Protein AF-A0A127QPD1-F1 (afdb_monomer)

Structure (mmCIF, N/CA/C/O backbone):
data_AF-A0A127QPD1-F1
#
_entry.id   AF-A0A127QPD1-F1
#
loop_
_atom_site.group_PDB
_atom_site.id
_atom_site.type_symbol
_atom_site.label_atom_id
_atom_site.label_alt_id
_atom_site.label_comp_id
_atom_site.label_asym_id
_atom_site.label_entity_id
_atom_site.label_seq_id
_atom_site.pdbx_PDB_ins_code
_atom_site.Cartn_x
_atom_site.Cartn_y
_atom_site.Cartn_z
_atom_site.occupancy
_atom_site.B_iso_or_equiv
_atom_site.auth_seq_id
_atom_site.auth_comp_id
_atom_site.auth_asym_id
_atom_site.auth_atom_id
_atom_site.pdbx_PDB_model_num
ATOM 1 N N . MET A 1 1 ? 0.359 -3.375 33.115 1.00 42.19 1 MET A N 1
ATOM 2 C CA . MET A 1 1 ? 0.266 -2.718 31.792 1.00 42.19 1 MET A CA 1
ATOM 3 C C . MET A 1 1 ? 0.195 -1.218 32.022 1.00 42.19 1 MET A C 1
ATOM 5 O O . MET A 1 1 ? -0.404 -0.839 33.028 1.00 42.19 1 MET A O 1
ATOM 9 N N . PRO A 1 2 ? 0.859 -0.375 31.213 1.00 46.78 2 PRO A N 1
ATOM 10 C CA . PRO A 1 2 ? 0.865 1.055 31.463 1.00 46.78 2 PRO A CA 1
ATOM 11 C C . PRO A 1 2 ? -0.505 1.591 31.064 1.00 46.78 2 PRO A C 1
ATOM 13 O O . PRO A 1 2 ? -0.864 1.586 29.896 1.00 46.78 2 PRO A O 1
ATOM 16 N N . VAL A 1 3 ? -1.298 2.004 32.046 1.00 50.66 3 VAL A N 1
ATOM 17 C CA . VAL A 1 3 ? -2.525 2.747 31.775 1.00 50.66 3 VAL A CA 1
ATOM 18 C C . VAL A 1 3 ? -2.177 4.214 31.992 1.00 50.66 3 VAL A C 1
ATOM 20 O O . VAL A 1 3 ? -1.899 4.585 33.138 1.00 50.66 3 VAL A O 1
ATOM 23 N N . PRO A 1 4 ? -2.127 5.057 30.946 1.00 51.62 4 PRO A N 1
ATOM 24 C CA . PRO A 1 4 ? -1.729 6.438 31.122 1.00 51.62 4 PRO A CA 1
ATOM 25 C C . PRO A 1 4 ? -2.880 7.198 31.783 1.00 51.62 4 PRO A C 1
ATOM 27 O O . PRO A 1 4 ? -3.825 7.641 31.146 1.00 51.62 4 PRO A O 1
ATOM 30 N N . GLY A 1 5 ? -2.775 7.363 33.100 1.00 51.06 5 GLY A N 1
ATOM 31 C CA . GLY A 1 5 ? -3.402 8.454 33.848 1.00 51.06 5 GLY A CA 1
ATOM 32 C C . GLY A 1 5 ? -2.575 9.742 33.774 1.00 51.06 5 GLY A C 1
ATOM 33 O O . GLY A 1 5 ? -2.597 10.543 34.700 1.00 51.06 5 GLY A O 1
ATOM 34 N N . SER A 1 6 ? -1.773 9.924 32.723 1.00 52.16 6 SER A N 1
ATOM 35 C CA . SER A 1 6 ? -1.128 11.203 32.433 1.00 52.16 6 SER A CA 1
ATOM 36 C C . SER A 1 6 ? -2.143 12.052 31.687 1.00 52.16 6 SER A C 1
ATOM 38 O O . SER A 1 6 ? -2.664 11.555 30.694 1.00 52.16 6 SER A O 1
ATOM 40 N N . GLY A 1 7 ? -2.416 13.279 32.137 1.00 56.69 7 GLY A N 1
ATOM 41 C CA . GLY A 1 7 ? -3.375 14.231 31.549 1.00 56.69 7 GLY A CA 1
ATOM 42 C C . GLY A 1 7 ? -3.051 14.693 30.119 1.00 56.69 7 GLY A C 1
ATOM 43 O O . GLY A 1 7 ? -3.018 15.886 29.847 1.00 56.69 7 GLY A O 1
ATOM 44 N N .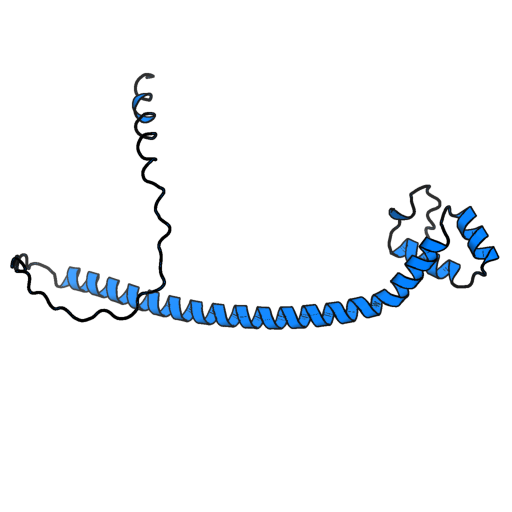 LYS A 1 8 ? -2.778 13.742 29.226 1.00 58.91 8 LYS A N 1
ATOM 45 C CA . LYS A 1 8 ? -2.574 13.877 27.792 1.00 58.91 8 LYS A CA 1
ATOM 46 C C . LYS A 1 8 ? -3.906 13.608 27.109 1.00 58.91 8 LYS A C 1
ATOM 48 O O . LYS A 1 8 ? -4.596 12.642 27.448 1.00 58.91 8 LYS A O 1
ATOM 53 N N . ASN A 1 9 ? -4.248 14.462 26.153 1.00 67.00 9 ASN A N 1
ATOM 54 C CA . ASN A 1 9 ? -5.489 14.381 25.391 1.00 67.00 9 ASN A CA 1
ATOM 55 C C . ASN A 1 9 ? -5.642 12.998 24.740 1.00 67.00 9 ASN A C 1
ATOM 57 O O . ASN A 1 9 ? -4.654 12.409 24.302 1.00 67.00 9 ASN A O 1
ATOM 61 N N . ALA A 1 10 ? -6.875 12.499 24.616 1.00 67.56 10 ALA A N 1
ATOM 62 C CA . ALA A 1 10 ? -7.178 11.206 23.984 1.00 67.56 10 ALA A CA 1
ATOM 63 C C . ALA A 1 10 ? -6.628 11.069 22.542 1.00 67.56 10 ALA A C 1
ATOM 65 O O . ALA A 1 10 ? -6.452 9.963 22.024 1.00 67.56 10 ALA A O 1
ATOM 66 N N . GLU A 1 11 ? -6.332 12.195 21.888 1.00 70.44 11 GLU A N 1
ATOM 67 C CA . GLU A 1 11 ? -5.705 12.256 20.566 1.00 70.44 11 GLU A CA 1
ATOM 68 C C . GLU A 1 11 ? -4.230 11.824 20.577 1.00 70.44 11 GLU A C 1
ATOM 70 O O . GLU A 1 11 ? -3.800 11.145 19.646 1.00 70.44 11 GLU A O 1
ATOM 75 N 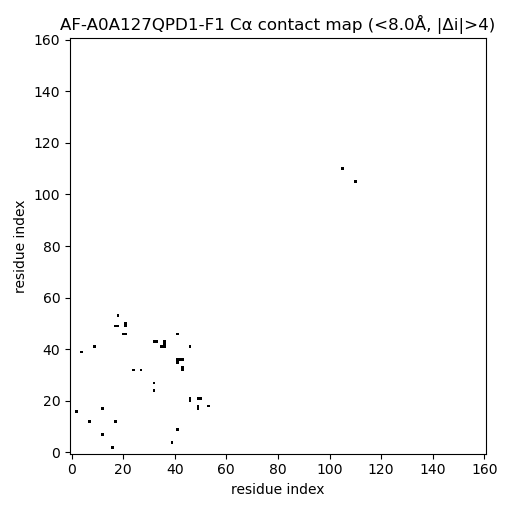N . GLU A 1 12 ? -3.487 12.109 21.652 1.00 80.12 12 GLU A N 1
ATOM 76 C CA . GLU A 1 12 ? -2.052 11.800 21.799 1.00 80.12 12 GLU A CA 1
ATOM 77 C C . GLU A 1 12 ? -1.772 10.336 22.176 1.00 80.12 12 GLU A C 1
ATOM 79 O O . GLU A 1 12 ? -0.618 9.925 22.296 1.00 80.12 12 GLU A O 1
ATOM 84 N N . TRP A 1 13 ? -2.816 9.533 22.387 1.00 83.69 13 TRP A N 1
ATOM 85 C CA . TRP A 1 13 ? -2.670 8.143 22.812 1.00 83.69 13 TRP A CA 1
ATOM 86 C C . TRP A 1 13 ? -2.242 7.247 21.652 1.00 83.69 13 TRP A C 1
ATOM 88 O O . TRP A 1 13 ? -2.729 7.386 20.517 1.00 83.69 13 TRP A O 1
ATOM 98 N N . THR A 1 14 ? -1.367 6.285 21.956 1.00 87.06 14 THR A N 1
ATOM 99 C CA . THR A 1 14 ? -0.917 5.296 20.973 1.00 87.06 14 THR A CA 1
ATOM 100 C C . THR A 1 14 ? -2.071 4.376 20.562 1.00 87.06 14 THR A C 1
ATOM 102 O O . THR A 1 14 ? -3.086 4.254 21.254 1.00 87.06 14 THR A O 1
ATOM 105 N N . SER A 1 15 ? -1.945 3.716 19.408 1.00 86.69 15 SER A N 1
ATOM 106 C CA . SER A 1 15 ? -2.946 2.742 18.951 1.00 86.69 15 SER A CA 1
ATOM 107 C C . SER A 1 15 ? -3.105 1.561 19.911 1.00 86.69 15 SER A C 1
ATOM 109 O O . SER A 1 15 ? -4.200 1.019 20.026 1.00 86.69 15 SER A O 1
ATOM 111 N N . GLU A 1 16 ? -2.027 1.179 20.601 1.00 86.94 16 GLU A N 1
ATOM 112 C CA . GLU A 1 16 ? -2.026 0.103 21.593 1.00 86.94 16 GLU A CA 1
ATOM 113 C C . GLU A 1 16 ? -2.813 0.504 22.848 1.00 86.94 16 GLU A C 1
ATOM 115 O O . GLU A 1 16 ? -3.674 -0.253 23.292 1.00 86.94 16 GLU A O 1
ATOM 120 N N . ASP A 1 17 ? -2.625 1.733 23.343 1.00 87.88 17 ASP A N 1
ATOM 121 C CA . ASP A 1 17 ? -3.381 2.263 24.488 1.00 87.88 17 ASP A CA 1
ATOM 122 C C . ASP A 1 17 ? -4.883 2.369 24.180 1.00 87.88 17 ASP A C 1
ATOM 124 O O . ASP A 1 17 ? -5.730 1.980 24.986 1.00 87.88 17 ASP A O 1
ATOM 128 N N . LYS A 1 18 ? -5.231 2.855 22.979 1.00 89.19 18 LYS A N 1
ATOM 129 C CA . LYS A 1 18 ? -6.628 2.930 22.509 1.00 89.19 18 LYS A CA 1
ATOM 130 C C . LYS A 1 18 ? -7.263 1.542 22.444 1.00 89.19 18 LYS A C 1
ATOM 132 O O . LYS A 1 18 ? -8.412 1.367 22.848 1.00 89.19 18 LYS A O 1
ATOM 137 N N . PHE A 1 19 ? -6.513 0.548 21.970 1.00 89.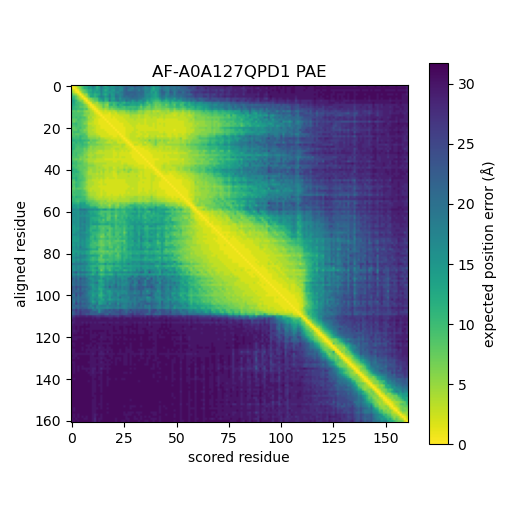69 19 PHE A N 1
ATOM 138 C CA . PHE A 1 19 ? -6.973 -0.835 21.925 1.00 89.69 19 PHE A CA 1
ATOM 139 C C . PHE A 1 19 ? -7.151 -1.436 23.326 1.00 89.69 19 PHE A C 1
ATOM 141 O O . PHE A 1 19 ? -8.160 -2.096 23.571 1.00 89.69 19 PHE A O 1
ATOM 148 N N . ALA A 1 20 ? -6.241 -1.157 24.263 1.00 90.56 20 ALA A N 1
ATOM 149 C CA . ALA A 1 20 ? -6.365 -1.604 25.649 1.00 90.56 20 ALA A CA 1
ATOM 150 C C . ALA A 1 20 ? -7.656 -1.083 26.303 1.00 90.56 20 ALA A C 1
ATOM 152 O O . ALA A 1 20 ? -8.396 -1.862 26.900 1.00 90.56 20 ALA A O 1
ATOM 153 N N . VAL A 1 21 ? -8.003 0.194 26.099 1.00 90.44 21 VAL A N 1
ATOM 154 C CA . VAL A 1 21 ? -9.281 0.761 26.573 1.00 90.44 21 VAL A CA 1
ATOM 155 C C . VAL A 1 21 ? -10.484 0.066 25.944 1.00 90.44 21 VAL A C 1
ATOM 157 O O . VAL A 1 21 ? -11.466 -0.235 26.625 1.00 90.44 21 VAL A O 1
ATOM 160 N N . VAL A 1 22 ? -10.445 -0.191 24.635 1.00 91.69 22 VAL A N 1
ATOM 161 C CA . VAL A 1 22 ? -11.529 -0.908 23.950 1.00 91.69 22 VAL A CA 1
ATOM 162 C C . VAL A 1 22 ? -11.725 -2.303 24.551 1.00 91.69 22 VAL A C 1
ATOM 164 O O . VAL A 1 22 ? -12.866 -2.729 24.726 1.00 91.69 22 VAL A O 1
ATOM 167 N N . LEU A 1 23 ? -10.633 -2.978 24.912 1.00 91.62 23 LEU A N 1
ATOM 168 C CA . LEU A 1 23 ? -10.644 -4.317 25.494 1.00 91.62 23 LEU A CA 1
ATOM 169 C C . LEU A 1 23 ? -11.148 -4.313 26.945 1.00 91.62 23 LEU A C 1
ATOM 171 O O . LEU A 1 23 ? -12.013 -5.115 27.288 1.00 91.62 23 LEU A O 1
ATOM 175 N N . GLU A 1 24 ? -10.691 -3.370 27.771 1.00 89.75 24 GLU A N 1
ATOM 176 C CA . GLU A 1 24 ? -11.165 -3.188 29.152 1.00 89.75 24 GLU A CA 1
ATOM 177 C C . GLU A 1 24 ? -12.654 -2.839 29.205 1.00 89.75 24 GLU A C 1
ATOM 179 O O . GLU A 1 24 ? -13.405 -3.370 30.020 1.00 89.75 24 GLU A O 1
ATOM 184 N N . THR A 1 25 ? -13.109 -1.967 28.304 1.00 91.44 25 THR A N 1
ATOM 185 C CA . THR A 1 25 ? -14.510 -1.542 28.280 1.00 91.44 25 THR A CA 1
ATOM 186 C C . THR A 1 25 ? -15.430 -2.575 27.636 1.00 91.44 25 THR A C 1
ATOM 188 O O . THR A 1 25 ? -16.648 -2.415 27.698 1.00 91.44 25 THR A O 1
ATOM 191 N N . ALA A 1 26 ? -14.901 -3.616 26.977 1.00 88.38 26 ALA A N 1
ATOM 192 C CA . ALA A 1 26 ? -15.691 -4.568 26.192 1.00 88.38 26 ALA A CA 1
ATOM 193 C C . ALA A 1 26 ? -16.786 -5.267 27.010 1.00 88.38 26 ALA A C 1
ATOM 195 O O . ALA A 1 26 ? -17.868 -5.500 26.476 1.00 88.38 26 ALA A O 1
ATOM 196 N N . ALA A 1 27 ? -16.509 -5.546 28.285 1.00 90.06 27 ALA A N 1
ATOM 197 C CA . ALA A 1 27 ? -17.415 -6.227 29.207 1.00 90.06 27 ALA A CA 1
ATOM 198 C C . ALA A 1 27 ? -18.240 -5.278 30.101 1.00 90.06 27 ALA A C 1
ATOM 200 O O . ALA A 1 27 ? -19.086 -5.755 30.852 1.00 90.06 27 ALA A O 1
ATOM 201 N N . LEU A 1 28 ? -17.994 -3.963 30.044 1.00 90.81 28 LEU A N 1
ATOM 202 C CA . LEU A 1 28 ? -18.644 -2.992 30.927 1.00 90.81 28 LEU A CA 1
ATOM 203 C C . LEU A 1 28 ? -20.048 -2.629 30.440 1.00 90.81 28 LEU A C 1
ATOM 205 O O . LEU A 1 28 ? -20.281 -2.444 29.242 1.00 90.81 28 LEU A O 1
ATOM 209 N N . ASN A 1 29 ? -20.970 -2.450 31.384 1.00 91.12 29 ASN A N 1
ATOM 210 C CA . ASN A 1 29 ? -22.312 -1.949 31.096 1.00 91.12 29 ASN A CA 1
ATOM 211 C C . ASN A 1 29 ? -22.323 -0.411 30.940 1.00 91.12 29 ASN A C 1
ATOM 213 O O . ASN A 1 29 ? -21.355 0.267 31.278 1.00 91.12 29 ASN A O 1
ATOM 217 N N . ALA A 1 30 ? -23.423 0.182 30.462 1.00 88.69 30 ALA A N 1
ATOM 218 C CA . ALA A 1 30 ? -23.502 1.624 30.175 1.00 88.69 30 ALA A CA 1
ATOM 219 C C . ALA A 1 30 ? -23.175 2.522 31.388 1.00 88.69 30 ALA A C 1
ATOM 221 O O . ALA A 1 30 ? -22.527 3.560 31.240 1.00 88.69 30 ALA A O 1
ATOM 222 N N . VAL A 1 31 ? -23.584 2.107 32.592 1.00 90.88 31 VAL A N 1
ATOM 223 C CA . VAL A 1 31 ? -23.309 2.829 33.848 1.00 90.88 31 VAL A CA 1
ATOM 224 C C . VAL A 1 31 ? -21.819 2.777 34.192 1.00 90.88 31 VAL A C 1
ATOM 226 O O . VAL A 1 31 ? -21.197 3.806 34.447 1.00 90.88 31 VAL A O 1
ATOM 229 N N . GLU A 1 32 ? -21.226 1.589 34.116 1.00 91.19 32 GLU A N 1
ATOM 230 C CA . GLU A 1 32 ? -19.806 1.359 34.397 1.00 91.19 32 GLU A CA 1
ATOM 231 C C . GLU A 1 32 ? -18.911 2.048 33.364 1.00 91.19 32 GLU A C 1
ATOM 233 O O . GLU A 1 32 ? -17.870 2.604 33.708 1.00 91.19 32 GLU A O 1
ATOM 238 N N . LEU A 1 33 ? -19.339 2.083 32.099 1.00 91.19 33 LEU A N 1
ATOM 239 C CA . LEU A 1 33 ? -18.651 2.796 31.030 1.00 91.19 33 LEU A CA 1
ATOM 240 C C . LEU A 1 33 ? -18.654 4.306 31.285 1.00 91.19 33 LEU A C 1
ATOM 242 O O . LEU A 1 33 ? -17.624 4.953 31.098 1.00 91.19 33 LEU A O 1
ATOM 246 N N . ALA A 1 34 ? -19.770 4.874 31.752 1.00 89.25 34 ALA A N 1
ATOM 247 C CA . ALA A 1 34 ? -19.843 6.289 32.113 1.00 89.25 34 ALA A CA 1
ATOM 248 C C . ALA A 1 34 ? -18.935 6.625 33.310 1.00 89.25 34 ALA A C 1
ATOM 250 O O . ALA A 1 34 ? -18.259 7.658 33.304 1.00 89.25 34 ALA A O 1
ATOM 251 N N . GLU A 1 35 ? -18.862 5.751 34.316 1.00 91.00 35 GLU A N 1
ATOM 252 C CA . GLU A 1 35 ? -17.913 5.905 35.422 1.00 91.00 35 GLU A CA 1
ATOM 253 C C . GLU A 1 35 ? -16.460 5.789 34.961 1.00 91.00 35 GLU A C 1
ATOM 255 O O . GLU A 1 35 ? -15.626 6.608 35.346 1.00 91.00 35 GLU A O 1
ATOM 260 N N . TYR A 1 36 ? -16.153 4.807 34.114 1.00 89.88 36 TYR A N 1
ATOM 261 C CA . TYR A 1 36 ? -14.829 4.620 33.529 1.00 89.88 36 TYR A CA 1
ATOM 262 C C . TYR A 1 36 ? -14.396 5.865 32.743 1.00 89.88 36 TYR A C 1
ATOM 264 O O . TYR A 1 36 ? -13.295 6.379 32.948 1.00 89.88 36 TYR A O 1
ATOM 272 N N . CYS A 1 37 ? -15.296 6.410 31.920 1.00 89.25 37 CYS A N 1
ATOM 273 C CA . CYS A 1 37 ? -15.104 7.648 31.167 1.00 89.25 37 CYS A CA 1
ATOM 274 C C . CYS A 1 37 ? -14.760 8.832 32.082 1.00 89.25 37 CYS A C 1
ATOM 276 O O . CYS A 1 37 ? -13.780 9.533 31.837 1.00 89.25 37 CYS A O 1
ATOM 278 N N . ARG A 1 38 ? -15.495 9.011 33.188 1.00 88.81 38 ARG A N 1
ATOM 279 C CA . ARG A 1 38 ? -15.222 10.070 34.178 1.00 88.81 38 ARG A CA 1
ATOM 280 C C . ARG A 1 38 ? -13.877 9.885 34.883 1.00 88.81 38 ARG A C 1
ATOM 282 O O . ARG A 1 38 ? -13.171 10.864 35.093 1.00 88.81 38 ARG A O 1
ATOM 289 N N . ARG A 1 39 ? -13.504 8.646 35.226 1.00 86.62 39 ARG A N 1
ATOM 290 C CA . ARG A 1 39 ? -12.225 8.331 35.894 1.00 86.62 39 ARG A CA 1
ATOM 291 C C . ARG A 1 39 ? -11.016 8.526 34.976 1.00 86.62 39 ARG A C 1
ATOM 293 O O . ARG A 1 39 ? -9.947 8.889 35.455 1.00 86.62 39 ARG A O 1
ATOM 300 N N . LYS A 1 40 ? -11.167 8.245 33.678 1.00 84.06 40 LYS A N 1
ATOM 301 C CA . LYS A 1 40 ? -10.088 8.317 32.677 1.00 84.06 40 LYS A CA 1
ATOM 302 C C . LYS A 1 40 ? -10.055 9.624 31.883 1.00 84.06 40 LYS A C 1
ATOM 304 O O . LYS A 1 40 ? -9.083 9.852 31.175 1.00 84.06 40 LYS A O 1
ATOM 309 N N . GLY A 1 41 ? -11.085 10.465 31.988 1.00 85.38 41 GLY A N 1
ATOM 310 C CA . GLY A 1 41 ? -11.208 11.684 31.184 1.00 85.38 41 GLY A CA 1
ATOM 311 C C . GLY A 1 41 ? -11.486 11.400 29.704 1.00 85.38 41 GLY A C 1
ATOM 312 O O . GLY A 1 41 ? -10.984 12.110 28.838 1.00 85.38 41 GLY A O 1
ATOM 313 N N . LEU A 1 42 ? -12.247 10.343 29.410 1.00 87.06 42 LEU A N 1
ATOM 314 C CA . LEU A 1 42 ? -12.589 9.914 28.050 1.00 87.06 42 LEU A CA 1
ATOM 315 C C . LEU A 1 42 ? -14.082 10.107 27.780 1.00 87.06 42 LEU A C 1
ATOM 317 O O . LEU A 1 42 ? -14.893 10.099 28.704 1.00 87.06 42 LEU A O 1
ATOM 321 N N . PHE A 1 43 ? -14.452 10.233 26.507 1.00 88.50 43 PHE A N 1
ATOM 322 C CA . PHE A 1 43 ? -15.853 10.286 26.088 1.00 88.50 43 PHE A CA 1
ATOM 323 C C . PHE A 1 43 ? -16.304 8.932 25.534 1.00 88.50 43 PHE A C 1
ATOM 325 O O . PHE A 1 43 ? -15.576 8.285 24.779 1.00 88.50 43 PHE A O 1
ATOM 332 N N . ALA A 1 44 ? -17.535 8.523 25.852 1.00 88.62 44 ALA A N 1
ATOM 333 C CA . ALA A 1 44 ? -18.106 7.259 25.380 1.00 88.62 44 ALA A CA 1
ATOM 334 C C . ALA A 1 44 ? -18.117 7.154 23.841 1.00 88.62 44 ALA A C 1
ATOM 336 O O . ALA A 1 44 ? -17.877 6.084 23.284 1.00 88.62 44 ALA A O 1
ATOM 337 N N . GLU A 1 45 ? -18.320 8.281 23.155 1.00 89.38 45 GLU A N 1
ATOM 338 C CA . GLU A 1 45 ? -18.284 8.385 21.693 1.00 89.38 45 GLU A CA 1
ATOM 339 C C . GLU A 1 45 ? -16.911 8.025 21.108 1.00 89.38 45 GLU A C 1
ATOM 341 O O . GLU A 1 45 ? -16.835 7.349 20.084 1.00 89.38 45 GLU A O 1
ATOM 346 N N . GLN A 1 46 ? -15.818 8.402 21.782 1.00 89.62 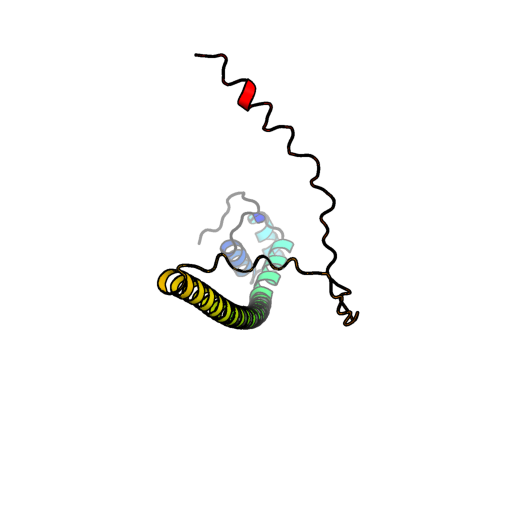46 GLN A N 1
ATOM 347 C CA . GLN A 1 46 ? -14.459 8.068 21.343 1.00 89.62 46 GLN A CA 1
ATOM 348 C C . GLN A 1 46 ? -14.213 6.561 21.431 1.00 89.62 46 GLN A C 1
ATOM 350 O O . GLN A 1 46 ? -13.670 5.959 20.508 1.00 89.62 46 GLN A O 1
ATOM 355 N N . ILE A 1 47 ? -14.684 5.933 22.508 1.00 90.19 47 ILE A N 1
ATOM 356 C CA . ILE A 1 47 ? -14.574 4.485 22.709 1.00 90.19 47 ILE A CA 1
ATOM 357 C C . ILE A 1 47 ? -15.406 3.740 21.658 1.00 90.19 47 ILE A C 1
ATOM 359 O O . ILE A 1 47 ? -14.949 2.741 21.099 1.00 90.19 47 ILE A O 1
ATOM 363 N N . ALA A 1 48 ? -16.604 4.237 21.340 1.00 90.62 48 ALA A N 1
ATOM 364 C CA . ALA A 1 48 ? -17.437 3.690 20.273 1.00 90.62 48 ALA A CA 1
ATOM 365 C C . ALA A 1 48 ? -16.764 3.820 18.894 1.00 90.62 48 ALA A C 1
ATOM 367 O O . ALA A 1 48 ? -16.742 2.855 18.126 1.00 90.62 48 ALA A O 1
ATOM 368 N N . ALA A 1 49 ? -16.148 4.969 18.606 1.00 91.19 49 ALA A N 1
ATOM 369 C CA . ALA A 1 49 ? -15.384 5.180 17.381 1.00 91.19 49 ALA A CA 1
ATOM 370 C C . ALA A 1 49 ? -14.186 4.221 17.285 1.00 91.19 49 ALA A C 1
ATOM 372 O O . ALA A 1 49 ? -13.968 3.609 16.238 1.00 91.19 49 ALA A O 1
ATOM 373 N N . TRP A 1 50 ? -13.442 4.019 18.376 1.00 91.50 50 TRP A N 1
ATOM 374 C CA . TRP A 1 50 ? -12.320 3.077 18.406 1.00 91.50 50 TRP A CA 1
ATOM 375 C C . TRP A 1 50 ? -12.775 1.624 18.250 1.00 91.50 50 TRP A C 1
ATOM 377 O O . TRP A 1 50 ? -12.142 0.874 17.514 1.00 91.50 50 TRP A O 1
ATOM 387 N N . ARG A 1 51 ? -13.916 1.229 18.829 1.00 91.44 51 ARG A N 1
ATOM 388 C CA . ARG A 1 51 ? -14.524 -0.094 18.588 1.00 91.44 51 ARG A CA 1
ATOM 389 C C . ARG A 1 51 ? -14.861 -0.316 17.119 1.00 91.44 51 ARG A C 1
ATOM 391 O O . ARG A 1 51 ? -14.524 -1.361 16.561 1.00 91.44 51 ARG A O 1
ATOM 398 N N . ALA A 1 52 ? -15.503 0.664 16.488 1.00 89.44 52 ALA A N 1
ATOM 399 C CA . ALA A 1 52 ? -15.845 0.605 15.071 1.00 89.44 52 ALA A CA 1
ATOM 400 C C . ALA A 1 52 ? -14.587 0.543 14.186 1.00 89.44 52 ALA A C 1
ATOM 402 O O . ALA A 1 52 ? -14.524 -0.246 13.238 1.00 89.44 52 ALA A O 1
ATOM 403 N N . ALA A 1 53 ? -13.554 1.317 14.526 1.00 88.38 53 ALA A N 1
ATOM 404 C CA . ALA A 1 53 ? -12.266 1.284 13.842 1.00 88.38 53 ALA A CA 1
ATOM 405 C C . ALA A 1 53 ? -11.575 -0.084 13.985 1.00 88.38 53 ALA A C 1
ATOM 407 O O . ALA A 1 53 ? -11.149 -0.652 12.983 1.00 88.38 53 ALA A O 1
ATOM 408 N N . CYS A 1 54 ? -11.531 -0.669 15.188 1.00 86.31 54 CYS A N 1
ATOM 409 C CA . CYS A 1 54 ? -10.970 -2.007 15.409 1.00 86.31 54 CYS A CA 1
ATOM 410 C C . CYS A 1 54 ? -11.729 -3.093 14.633 1.00 86.31 54 CYS A C 1
ATOM 412 O O . CYS A 1 54 ? -11.108 -3.973 14.043 1.00 86.31 54 CYS A O 1
ATOM 414 N N . SER A 1 55 ? -13.061 -3.009 14.587 1.00 85.38 55 SER A N 1
ATOM 415 C CA . SER A 1 55 ? -13.895 -3.956 13.837 1.00 85.38 55 SER A CA 1
ATOM 416 C C . SER A 1 55 ? -13.657 -3.865 12.320 1.00 85.38 55 SER A C 1
ATOM 418 O O . SER A 1 55 ? -13.553 -4.877 11.627 1.00 85.38 55 SER A O 1
ATOM 420 N N . SER A 1 56 ? -13.501 -2.646 11.794 1.00 83.50 56 SER A N 1
ATOM 421 C CA . SER A 1 56 ? -13.316 -2.392 10.357 1.00 83.50 56 SER A CA 1
ATOM 422 C C . SER A 1 56 ? -11.863 -2.480 9.869 1.00 83.50 56 SER A C 1
ATOM 424 O O . SER A 1 56 ? -11.639 -2.585 8.659 1.00 83.50 56 SER A O 1
ATOM 426 N N . ALA A 1 57 ? -10.874 -2.495 10.770 1.00 81.06 57 ALA A N 1
ATOM 427 C CA . ALA A 1 57 ? -9.448 -2.518 10.434 1.00 81.06 57 ALA A CA 1
ATOM 428 C C . ALA A 1 57 ? -9.068 -3.686 9.508 1.00 81.06 57 ALA A C 1
ATOM 430 O O . ALA A 1 57 ? -8.345 -3.506 8.530 1.00 81.06 57 ALA A O 1
ATOM 431 N N . ASN A 1 58 ? -9.613 -4.879 9.751 1.00 79.56 58 ASN A N 1
ATOM 432 C CA . ASN A 1 58 ? -9.300 -6.050 8.929 1.00 79.56 58 ASN A CA 1
ATOM 433 C C . ASN A 1 58 ? -9.958 -5.995 7.540 1.00 79.56 58 ASN A C 1
ATOM 435 O O . ASN A 1 58 ? -9.386 -6.483 6.561 1.00 79.56 58 ASN A O 1
ATOM 439 N N . ALA A 1 59 ? -11.140 -5.383 7.430 1.00 77.12 59 ALA A N 1
ATOM 440 C CA . ALA A 1 59 ? -11.852 -5.253 6.161 1.00 77.12 59 ALA A CA 1
ATOM 441 C C . ALA A 1 59 ? -11.153 -4.255 5.222 1.00 77.12 59 ALA A C 1
ATOM 443 O O . ALA A 1 59 ? -10.962 -4.545 4.037 1.00 77.12 59 ALA A O 1
ATOM 444 N N . SER A 1 60 ? -10.714 -3.111 5.757 1.00 75.12 60 SER A N 1
ATOM 445 C CA . SER A 1 60 ? -10.052 -2.060 4.977 1.00 75.12 60 SER A CA 1
ATOM 446 C C . SER A 1 60 ? -8.658 -2.480 4.501 1.00 75.12 60 SER A C 1
ATOM 448 O O . SER A 1 60 ? -8.334 -2.296 3.326 1.00 75.12 60 SER A O 1
ATOM 450 N N . VAL A 1 61 ? -7.862 -3.136 5.352 1.00 77.75 61 VAL A N 1
ATOM 451 C CA . VAL A 1 61 ? -6.508 -3.603 5.003 1.00 77.75 61 VAL A CA 1
ATOM 452 C C . VAL A 1 61 ? -6.546 -4.652 3.891 1.00 77.75 61 VAL A C 1
ATOM 454 O O . VAL A 1 61 ? -5.769 -4.575 2.938 1.00 77.75 61 VAL A O 1
ATOM 457 N N . ALA A 1 62 ? -7.476 -5.610 3.953 1.00 76.00 62 ALA A N 1
ATOM 458 C CA . ALA A 1 62 ? -7.598 -6.645 2.928 1.00 76.00 62 ALA A CA 1
ATOM 459 C C . ALA A 1 62 ? -7.977 -6.066 1.552 1.00 76.00 62 ALA A C 1
ATOM 461 O O . ALA A 1 62 ? -7.442 -6.497 0.526 1.00 76.00 62 ALA A O 1
ATOM 462 N N . GLN A 1 63 ? -8.876 -5.078 1.514 1.00 78.25 63 GLN A N 1
ATOM 463 C CA . GLN A 1 63 ? -9.268 -4.395 0.279 1.00 78.25 63 GLN A CA 1
ATOM 464 C C . GLN A 1 63 ? -8.138 -3.517 -0.275 1.00 78.25 63 GLN A C 1
ATOM 466 O O . GLN A 1 63 ? -7.831 -3.591 -1.468 1.00 78.25 63 GLN A O 1
ATOM 471 N N . GLN A 1 64 ? -7.463 -2.751 0.585 1.00 78.88 64 GLN A N 1
ATOM 472 C CA . GLN A 1 64 ? -6.323 -1.918 0.196 1.00 78.88 64 GLN A CA 1
ATOM 473 C C . GLN A 1 64 ? -5.159 -2.759 -0.343 1.00 78.88 64 GLN A C 1
ATOM 475 O O . GLN A 1 64 ? -4.611 -2.439 -1.397 1.00 78.88 64 GLN A O 1
ATOM 480 N N . ALA A 1 65 ? -4.827 -3.879 0.306 1.00 82.56 65 ALA A N 1
ATOM 481 C CA . ALA A 1 65 ? -3.767 -4.779 -0.147 1.00 82.56 65 ALA A CA 1
ATOM 482 C C . ALA A 1 65 ? -4.065 -5.391 -1.528 1.00 82.56 65 ALA A C 1
ATOM 484 O O . ALA A 1 65 ? -3.162 -5.537 -2.357 1.00 82.56 65 ALA A O 1
ATOM 485 N N . ARG A 1 66 ? -5.333 -5.727 -1.811 1.00 81.81 66 ARG A N 1
ATOM 486 C CA . ARG A 1 66 ? -5.755 -6.216 -3.135 1.00 81.81 66 ARG A CA 1
ATOM 487 C C . ARG A 1 66 ? -5.585 -5.138 -4.207 1.00 81.81 66 ARG A C 1
ATOM 489 O O . ARG A 1 66 ? -4.922 -5.406 -5.210 1.00 81.81 66 ARG A O 1
ATOM 496 N N . GLY A 1 67 ? -6.081 -3.925 -3.956 1.00 86.19 67 GLY A N 1
ATOM 497 C CA . GLY A 1 67 ? -5.938 -2.794 -4.879 1.00 86.19 67 GLY A CA 1
ATOM 498 C C . GLY A 1 67 ? -4.473 -2.436 -5.155 1.00 86.19 67 GLY A C 1
ATOM 499 O O . GLY A 1 67 ? -4.061 -2.339 -6.310 1.00 86.19 67 GLY A O 1
ATOM 500 N N . GLN A 1 68 ? -3.645 -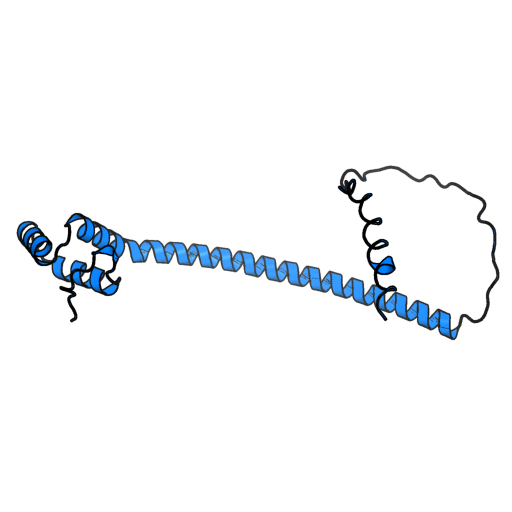2.351 -4.110 1.00 85.75 68 GLN A N 1
ATOM 501 C CA . GLN A 1 68 ? -2.207 -2.086 -4.245 1.00 85.75 68 GLN A CA 1
ATOM 502 C C . GLN A 1 68 ? -1.482 -3.183 -5.033 1.00 85.75 68 GLN A C 1
ATOM 504 O O . GLN A 1 68 ? -0.594 -2.895 -5.840 1.00 85.75 68 GLN A O 1
ATOM 509 N N . ARG A 1 69 ? -1.858 -4.455 -4.846 1.00 88.88 69 ARG A N 1
ATOM 510 C CA . ARG A 1 69 ? -1.263 -5.578 -5.583 1.00 88.88 69 ARG A CA 1
ATOM 511 C C . ARG A 1 69 ? -1.613 -5.533 -7.068 1.00 88.88 69 ARG A C 1
ATOM 513 O O . ARG A 1 69 ? -0.770 -5.879 -7.896 1.00 88.88 69 ARG A O 1
ATOM 520 N N . GLU A 1 70 ? -2.832 -5.139 -7.417 1.00 91.31 70 GLU A N 1
ATOM 521 C CA . GLU A 1 70 ? -3.260 -4.977 -8.810 1.00 91.31 70 GLU A CA 1
ATOM 522 C C . GLU A 1 70 ? -2.558 -3.801 -9.488 1.00 91.31 70 GLU A C 1
ATOM 524 O O . GLU A 1 70 ? -1.993 -3.982 -10.570 1.00 91.31 70 GLU A O 1
ATOM 529 N N . GLN A 1 71 ? -2.483 -2.652 -8.812 1.00 91.12 71 GLN A N 1
ATOM 530 C CA . GLN A 1 71 ? -1.725 -1.486 -9.277 1.00 91.12 71 GLN A CA 1
ATOM 531 C C . GLN A 1 71 ? -0.251 -1.847 -9.503 1.00 91.12 71 GLN A C 1
ATOM 533 O O . GLN A 1 71 ? 0.264 -1.707 -10.612 1.00 91.12 71 GLN A O 1
ATOM 538 N N . SER A 1 72 ? 0.383 -2.487 -8.515 1.00 91.75 72 SER A N 1
ATOM 539 C CA . SER A 1 72 ? 1.775 -2.946 -8.607 1.00 91.75 72 SER A CA 1
ATOM 540 C C . SER A 1 72 ? 2.016 -3.898 -9.782 1.00 91.75 72 SER A C 1
ATOM 542 O O . SER A 1 72 ? 3.085 -3.892 -10.391 1.00 91.75 72 SER A O 1
ATOM 544 N N . LYS A 1 73 ? 1.046 -4.759 -10.116 1.00 95.12 73 LYS A N 1
ATOM 545 C CA . LYS A 1 73 ? 1.139 -5.647 -11.286 1.00 95.12 73 LYS A CA 1
ATOM 546 C C . LYS A 1 73 ? 1.030 -4.861 -12.592 1.00 95.12 73 LYS A C 1
ATOM 548 O O . LYS A 1 73 ? 1.760 -5.175 -13.532 1.00 95.12 73 LYS A O 1
ATOM 553 N N . GLY A 1 74 ? 0.127 -3.883 -12.661 1.00 95.81 74 GLY A N 1
ATOM 554 C CA . GLY A 1 74 ? -0.024 -2.993 -13.812 1.00 95.81 74 GLY A CA 1
ATOM 555 C C . GLY A 1 74 ? 1.253 -2.203 -14.085 1.00 95.81 74 GLY A C 1
ATOM 556 O O . GLY A 1 74 ? 1.770 -2.228 -15.203 1.00 95.81 74 GLY A O 1
ATOM 557 N N . ASP A 1 75 ? 1.828 -1.607 -13.047 1.00 93.94 75 ASP A N 1
ATOM 558 C CA . ASP A 1 75 ? 3.030 -0.784 -13.172 1.00 93.94 75 ASP A CA 1
ATOM 559 C C . ASP A 1 75 ? 4.257 -1.617 -13.537 1.00 93.94 75 ASP A C 1
ATOM 561 O O . ASP A 1 75 ? 4.986 -1.260 -14.458 1.00 93.94 75 ASP A O 1
ATOM 565 N N . LYS A 1 76 ? 4.428 -2.807 -12.945 1.00 96.88 76 LYS A N 1
ATOM 566 C CA . LYS A 1 76 ? 5.494 -3.742 -13.352 1.00 96.88 76 LYS A CA 1
ATOM 567 C C . LYS A 1 76 ? 5.405 -4.132 -14.829 1.00 96.88 76 LYS A C 1
ATOM 569 O O . LYS A 1 76 ? 6.435 -4.302 -15.478 1.00 96.88 76 LYS A O 1
ATOM 574 N N . LYS A 1 77 ? 4.195 -4.293 -15.378 1.00 97.12 77 LYS A N 1
ATOM 575 C CA . LYS A 1 77 ? 4.009 -4.576 -16.812 1.00 97.12 77 LYS A CA 1
ATOM 576 C C . LYS A 1 77 ? 4.387 -3.370 -17.672 1.00 97.12 77 LYS A C 1
ATOM 578 O O . LYS A 1 77 ? 5.084 -3.552 -18.666 1.00 97.12 77 LYS A O 1
ATOM 583 N N . ARG A 1 78 ? 3.968 -2.162 -17.277 1.00 96.62 78 ARG A N 1
ATOM 584 C CA . ARG A 1 78 ? 4.320 -0.910 -17.969 1.00 96.62 78 ARG A CA 1
ATOM 585 C C . ARG A 1 78 ? 5.827 -0.683 -17.980 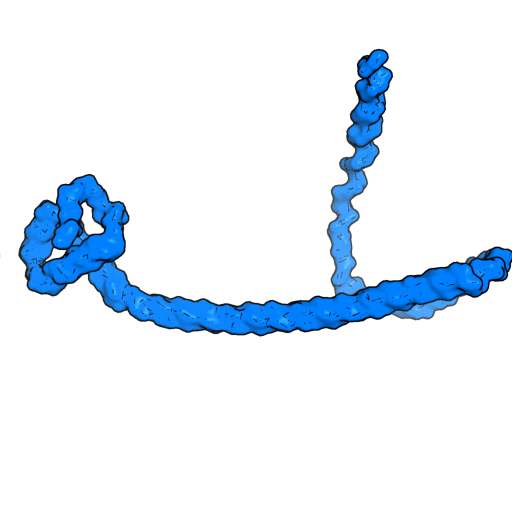1.00 96.62 78 ARG A C 1
ATOM 587 O O . ARG A 1 78 ? 6.381 -0.456 -19.047 1.00 96.62 78 ARG A O 1
ATOM 594 N N . ILE A 1 79 ? 6.484 -0.835 -16.830 1.00 97.56 79 ILE A N 1
ATOM 595 C CA . ILE A 1 79 ? 7.940 -0.709 -16.693 1.00 97.56 79 ILE A CA 1
ATOM 596 C C . ILE A 1 79 ? 8.644 -1.664 -17.660 1.00 97.56 79 ILE A C 1
ATOM 598 O O . ILE A 1 79 ? 9.407 -1.214 -18.506 1.00 97.56 79 ILE A O 1
ATOM 602 N N . ARG A 1 80 ? 8.295 -2.957 -17.647 1.00 97.50 80 ARG A N 1
ATOM 603 C CA . ARG A 1 80 ? 8.898 -3.947 -18.560 1.00 97.50 80 ARG A CA 1
ATOM 604 C C . ARG A 1 80 ? 8.677 -3.632 -20.039 1.00 97.50 80 ARG A C 1
ATOM 606 O O . ARG A 1 80 ? 9.524 -3.951 -20.869 1.00 97.50 80 ARG A O 1
ATOM 613 N N . GLN A 1 81 ? 7.518 -3.080 -20.394 1.00 97.19 81 GLN A N 1
ATOM 614 C CA . GLN A 1 81 ? 7.233 -2.685 -21.772 1.00 97.19 81 GLN A CA 1
ATOM 615 C C . GLN A 1 81 ? 8.101 -1.493 -22.189 1.00 97.19 81 GLN A C 1
ATOM 617 O O . GLN A 1 81 ? 8.735 -1.538 -23.244 1.00 97.19 81 GLN A O 1
ATOM 622 N N . LEU A 1 82 ? 8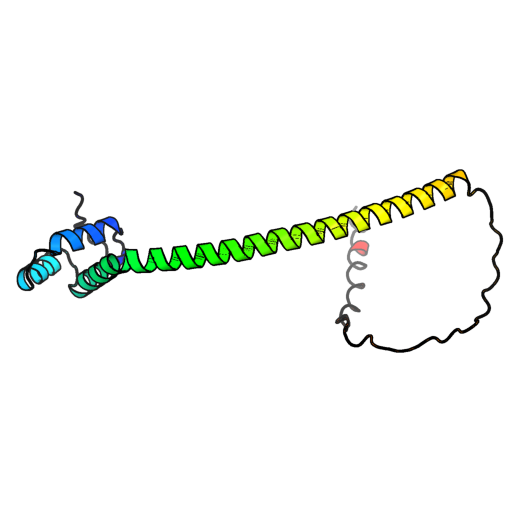.181 -0.472 -21.335 1.00 97.88 82 LEU A N 1
ATOM 623 C CA . LEU A 1 82 ? 9.002 0.714 -21.563 1.00 97.88 82 LEU A CA 1
ATOM 624 C C . LEU A 1 82 ? 10.491 0.361 -21.647 1.00 97.88 82 LEU A C 1
ATOM 626 O O . LEU A 1 82 ? 11.165 0.814 -22.567 1.00 97.88 82 LEU A O 1
ATOM 630 N N . GLU A 1 83 ? 10.986 -0.509 -20.765 1.00 97.50 83 GLU A N 1
ATOM 631 C CA . GLU A 1 83 ? 12.363 -1.018 -20.799 1.00 97.50 83 GLU A CA 1
ATOM 632 C C . GLU A 1 83 ? 12.684 -1.700 -22.136 1.00 97.50 83 GLU A C 1
ATOM 634 O O . GLU A 1 83 ? 13.720 -1.438 -22.743 1.00 97.50 83 GLU A O 1
ATOM 639 N N . LYS A 1 84 ? 11.778 -2.536 -22.658 1.00 97.81 84 LYS A N 1
ATOM 640 C CA . LYS A 1 84 ? 11.973 -3.197 -23.960 1.00 97.81 84 LYS A CA 1
ATOM 641 C C . LYS A 1 84 ? 12.005 -2.213 -25.123 1.00 97.81 84 LYS A C 1
ATOM 643 O O . LYS A 1 84 ? 12.793 -2.387 -26.052 1.00 97.81 84 LYS A O 1
ATOM 648 N N . GLU A 1 85 ? 11.127 -1.218 -25.120 1.00 96.69 85 GLU A N 1
ATOM 649 C CA . GLU A 1 85 ? 11.111 -0.186 -26.159 1.00 96.69 85 GLU A CA 1
ATOM 650 C C . GLU A 1 85 ? 12.374 0.669 -26.123 1.00 96.69 85 GLU A C 1
ATOM 652 O O . GLU A 1 85 ? 12.924 0.993 -27.176 1.00 96.69 85 GLU A O 1
ATOM 657 N N . LEU A 1 86 ? 12.851 0.984 -24.921 1.00 96.88 86 LEU A N 1
ATOM 658 C CA . LEU A 1 86 ? 14.090 1.710 -24.696 1.00 96.88 86 LEU A CA 1
ATOM 659 C C . LEU A 1 86 ? 15.280 0.913 -25.246 1.00 96.88 86 LEU A C 1
ATOM 661 O O . LEU A 1 86 ? 15.999 1.431 -26.096 1.00 96.88 86 LEU A O 1
ATOM 665 N N . LEU A 1 87 ? 15.397 -0.375 -24.908 1.00 96.81 87 LEU A N 1
ATOM 666 C CA . LEU A 1 87 ? 16.457 -1.248 -25.429 1.00 96.81 87 LEU A CA 1
ATOM 667 C C . LEU A 1 87 ? 16.457 -1.342 -26.963 1.00 96.81 87 LEU A C 1
ATOM 669 O O . LEU A 1 87 ? 17.511 -1.335 -27.597 1.00 96.81 87 LEU A O 1
ATOM 673 N N . ARG A 1 88 ? 15.279 -1.412 -27.595 1.00 96.00 88 ARG A N 1
ATOM 674 C CA . ARG A 1 88 ? 15.172 -1.424 -29.067 1.00 96.00 88 ARG A CA 1
ATOM 675 C C . ARG A 1 88 ? 15.656 -0.112 -29.682 1.00 96.00 88 ARG A C 1
ATOM 677 O O . ARG A 1 88 ? 16.353 -0.139 -30.695 1.00 96.00 88 ARG A O 1
ATOM 684 N N . LYS A 1 89 ? 15.295 1.023 -29.076 1.00 97.00 89 LYS A N 1
ATOM 685 C CA . LYS A 1 89 ? 15.723 2.355 -29.523 1.00 97.00 89 LYS A CA 1
ATOM 686 C C . LYS A 1 89 ? 17.228 2.542 -29.338 1.00 97.00 89 LYS A C 1
ATOM 688 O O . LYS A 1 89 ? 17.887 3.006 -30.260 1.00 97.00 89 LYS A O 1
ATOM 693 N N . GLU A 1 90 ? 17.785 2.123 -28.209 1.00 97.00 90 GLU A N 1
ATOM 694 C CA . GLU A 1 90 ? 19.229 2.170 -27.956 1.00 97.00 90 GLU A CA 1
ATOM 695 C C . GLU A 1 90 ? 20.021 1.276 -28.915 1.00 97.00 90 GLU A C 1
ATOM 697 O O 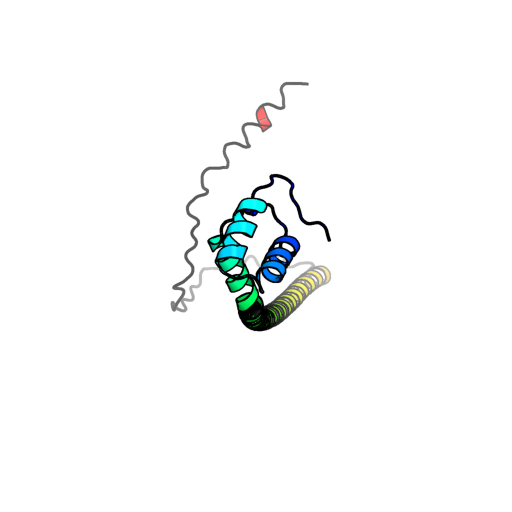. GLU A 1 90 ? 21.058 1.693 -29.432 1.00 97.00 90 GLU A O 1
ATOM 702 N N . LYS A 1 91 ? 19.515 0.080 -29.239 1.00 96.94 91 LYS A N 1
ATOM 703 C CA . LYS A 1 91 ? 20.135 -0.784 -30.251 1.00 96.94 91 LYS A CA 1
ATOM 704 C C . LYS A 1 91 ? 20.170 -0.109 -31.628 1.00 96.94 91 LYS A C 1
ATOM 706 O O . LYS A 1 91 ? 21.226 -0.032 -32.244 1.00 96.94 91 LYS A O 1
ATOM 711 N N . ALA A 1 92 ? 19.053 0.465 -32.075 1.00 96.19 92 ALA A N 1
ATOM 712 C CA . ALA A 1 92 ? 19.013 1.196 -33.343 1.00 96.19 92 ALA A CA 1
ATOM 713 C C . ALA A 1 92 ? 19.946 2.426 -33.342 1.00 96.19 92 ALA A C 1
ATOM 715 O O . ALA A 1 92 ? 20.602 2.718 -34.343 1.00 96.19 92 ALA A O 1
ATOM 716 N N . LEU A 1 93 ? 20.042 3.137 -32.213 1.00 97.38 93 LEU A N 1
ATOM 717 C CA . LEU A 1 93 ? 20.942 4.282 -32.058 1.00 97.38 93 LEU A CA 1
ATOM 718 C C . LEU A 1 93 ? 22.419 3.874 -32.088 1.00 97.38 93 LEU A C 1
ATOM 720 O O . LEU A 1 93 ? 23.221 4.555 -32.726 1.00 97.38 93 LEU A O 1
ATOM 724 N N . THR A 1 94 ? 22.787 2.771 -31.437 1.00 97.25 94 THR A N 1
ATOM 725 C CA . THR A 1 94 ? 24.172 2.271 -31.438 1.00 97.25 94 THR A CA 1
ATOM 726 C C . THR A 1 94 ? 24.577 1.747 -32.813 1.00 97.25 94 THR A C 1
ATOM 728 O O . THR A 1 94 ? 25.672 2.062 -33.275 1.00 97.25 94 THR A O 1
ATOM 731 N N . GLU A 1 95 ? 23.686 1.048 -33.518 1.00 95.94 95 GLU A N 1
ATOM 732 C CA . GLU A 1 95 ? 23.895 0.637 -34.912 1.00 95.94 95 GLU A CA 1
ATOM 733 C C . GLU A 1 95 ? 24.088 1.853 -35.836 1.00 95.94 95 GLU A C 1
ATOM 735 O O . GLU A 1 95 ? 25.053 1.906 -36.603 1.00 95.94 95 GLU A O 1
ATOM 740 N N . ALA A 1 96 ? 23.250 2.889 -35.714 1.00 96.44 96 ALA A N 1
ATOM 741 C CA . ALA A 1 96 ? 23.407 4.129 -36.476 1.00 96.44 96 ALA A CA 1
ATOM 742 C C . ALA A 1 96 ? 24.729 4.853 -36.157 1.00 96.44 96 ALA A C 1
ATOM 744 O O . ALA A 1 96 ? 25.431 5.308 -37.065 1.00 96.44 96 ALA A O 1
ATOM 745 N N . ALA A 1 97 ? 25.108 4.933 -34.878 1.00 96.25 97 ALA A N 1
ATOM 746 C CA . ALA A 1 97 ? 26.378 5.518 -34.457 1.00 96.25 97 ALA A CA 1
ATOM 747 C C . ALA A 1 97 ? 27.579 4.731 -35.009 1.00 96.25 97 ALA A C 1
ATOM 749 O O . ALA A 1 97 ? 28.530 5.336 -35.511 1.00 96.25 97 ALA A O 1
ATOM 750 N N . ALA A 1 98 ? 27.520 3.396 -34.991 1.00 96.44 98 ALA A N 1
ATOM 751 C CA . ALA A 1 98 ? 28.551 2.533 -35.557 1.00 96.44 98 ALA A CA 1
ATOM 752 C C . ALA A 1 98 ? 28.723 2.772 -37.065 1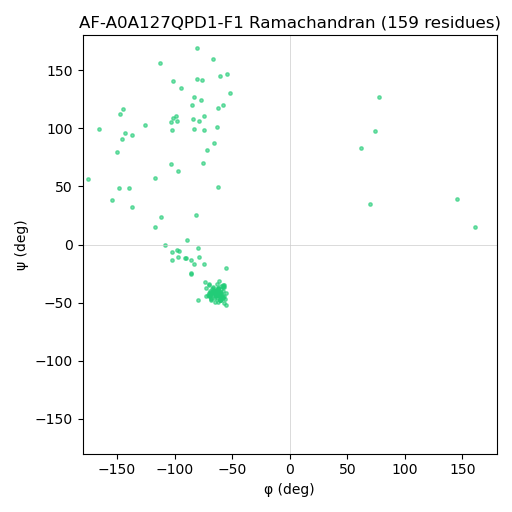.00 96.44 98 ALA A C 1
ATOM 754 O O . ALA A 1 98 ? 29.851 2.951 -37.528 1.00 96.44 98 ALA A O 1
ATOM 755 N N . LEU A 1 99 ? 27.625 2.879 -37.823 1.00 96.38 99 LEU A N 1
ATOM 756 C CA . LEU A 1 99 ? 27.669 3.208 -39.253 1.00 96.38 99 LEU A CA 1
ATOM 757 C C . LEU A 1 99 ? 28.323 4.572 -39.517 1.00 96.38 99 LEU A C 1
ATOM 759 O O . LEU A 1 99 ? 29.147 4.703 -40.426 1.00 96.38 99 LEU A O 1
ATOM 763 N N . LEU A 1 100 ? 28.015 5.591 -38.707 1.00 96.00 100 LEU A N 1
ATOM 764 C CA . LEU A 1 100 ? 28.648 6.909 -38.821 1.00 96.00 100 LEU A CA 1
ATOM 765 C C . LEU A 1 100 ? 30.153 6.856 -38.533 1.00 96.00 100 LEU A C 1
ATOM 767 O O . LEU A 1 100 ? 30.936 7.499 -39.237 1.00 96.00 100 LEU A O 1
ATOM 771 N N . ILE A 1 101 ? 30.573 6.089 -37.525 1.00 96.38 101 ILE A N 1
ATOM 772 C CA . ILE A 1 101 ? 31.991 5.901 -37.191 1.00 96.38 101 ILE A CA 1
ATOM 773 C C . ILE A 1 101 ? 32.715 5.183 -38.333 1.00 96.38 101 ILE A C 1
ATOM 775 O O . ILE A 1 101 ? 33.783 5.631 -38.751 1.00 96.38 101 ILE A O 1
ATOM 779 N N . LEU A 1 102 ? 32.131 4.110 -38.870 1.00 93.38 102 LEU A N 1
ATOM 780 C CA . LEU A 1 102 ? 32.700 3.370 -39.997 1.00 93.38 102 LEU A CA 1
ATOM 781 C C . LEU A 1 102 ? 32.847 4.258 -41.235 1.00 93.38 102 LEU A C 1
ATOM 783 O O . LEU A 1 102 ? 33.916 4.275 -41.841 1.00 93.38 102 LEU A O 1
ATOM 787 N N . ARG A 1 103 ? 31.835 5.073 -41.560 1.00 93.31 103 ARG A N 1
ATOM 788 C CA . ARG A 1 103 ? 31.914 6.052 -42.656 1.00 93.31 103 ARG A CA 1
ATOM 789 C C . ARG A 1 103 ? 33.065 7.039 -42.460 1.00 93.31 103 ARG A C 1
ATOM 791 O O . ARG A 1 103 ? 33.805 7.295 -43.406 1.00 93.31 103 ARG A O 1
ATOM 798 N N . LYS A 1 104 ? 33.238 7.578 -41.249 1.00 94.44 104 LYS A N 1
ATOM 799 C CA . LYS A 1 104 ? 34.347 8.494 -40.931 1.00 94.44 104 LYS A CA 1
ATOM 800 C C . LYS A 1 104 ? 35.709 7.810 -41.063 1.00 94.44 104 LYS A C 1
ATOM 802 O O . LYS A 1 104 ? 36.620 8.390 -41.642 1.00 94.44 104 LYS A O 1
ATOM 807 N N . LYS A 1 105 ? 35.849 6.572 -40.574 1.00 93.06 105 LYS A N 1
ATOM 808 C CA . LYS A 1 105 ? 37.094 5.792 -40.698 1.00 93.06 105 LYS A CA 1
ATOM 809 C C . LYS A 1 105 ? 37.427 5.478 -42.157 1.00 93.06 105 LYS A C 1
ATOM 811 O O . LYS A 1 105 ? 38.564 5.669 -42.570 1.00 93.06 105 LYS A O 1
ATOM 816 N N . ALA A 1 106 ? 36.435 5.082 -42.952 1.00 92.25 106 ALA A N 1
ATOM 817 C CA . ALA A 1 106 ? 36.595 4.858 -44.386 1.00 92.25 106 ALA A CA 1
ATOM 818 C C . ALA A 1 106 ? 37.029 6.139 -45.120 1.00 92.25 106 ALA A C 1
ATOM 820 O O . ALA A 1 106 ? 37.941 6.104 -45.940 1.00 92.25 106 ALA A O 1
ATOM 821 N N . GLN A 1 107 ? 36.429 7.287 -44.782 1.00 89.62 107 GLN A N 1
ATOM 822 C CA . GLN A 1 107 ? 36.850 8.593 -45.298 1.00 89.62 107 GLN A CA 1
ATOM 823 C C . GLN A 1 107 ? 38.272 8.973 -44.865 1.00 89.62 107 GLN A C 1
ATOM 825 O O . GLN A 1 107 ? 38.972 9.611 -45.635 1.00 89.62 107 GLN A O 1
ATOM 830 N N . ALA A 1 108 ? 38.724 8.597 -43.670 1.00 91.12 108 ALA A N 1
ATOM 831 C CA . ALA A 1 108 ? 40.087 8.888 -43.228 1.00 91.12 108 ALA A CA 1
ATOM 832 C C . ALA A 1 108 ? 41.142 8.025 -43.946 1.00 91.12 108 ALA A C 1
ATOM 834 O O . ALA A 1 108 ? 42.218 8.522 -44.260 1.00 91.12 108 ALA A O 1
ATOM 835 N N . ILE A 1 109 ? 40.832 6.750 -44.218 1.00 88.69 109 ILE A N 1
ATOM 836 C CA . ILE A 1 109 ? 41.757 5.802 -44.864 1.00 88.69 109 ILE A CA 1
ATOM 837 C C . ILE A 1 109 ? 41.799 6.010 -46.381 1.00 88.69 109 ILE A C 1
ATOM 839 O O . ILE A 1 109 ? 42.875 6.084 -46.966 1.00 88.69 109 ILE A O 1
ATOM 843 N N . TRP A 1 110 ? 40.632 6.108 -47.024 1.00 84.06 110 TRP A N 1
ATOM 844 C CA . TRP A 1 110 ? 40.518 6.195 -48.486 1.00 84.06 110 TRP A CA 1
ATOM 845 C C . TRP A 1 110 ? 40.255 7.615 -49.000 1.00 84.06 110 TRP A C 1
ATOM 847 O O . TRP A 1 110 ? 40.254 7.846 -50.207 1.00 84.06 110 TRP A O 1
ATOM 857 N N . GLY A 1 111 ? 40.020 8.585 -48.115 1.00 65.75 111 GLY A N 1
ATOM 858 C CA . GLY A 1 111 ? 39.739 9.972 -48.480 1.00 65.75 111 GLY A CA 1
ATOM 859 C C . GLY A 1 111 ? 40.966 10.872 -48.422 1.00 65.75 111 GLY A C 1
ATOM 860 O O . GLY A 1 111 ? 40.965 11.879 -47.719 1.00 65.75 111 GLY A O 1
ATOM 861 N N . THR A 1 112 ? 41.971 10.595 -49.249 1.00 52.62 112 THR A N 1
ATOM 862 C CA . THR A 1 112 ? 42.862 11.641 -49.765 1.00 52.62 112 THR A CA 1
ATOM 863 C C . THR A 1 112 ? 42.454 11.983 -51.199 1.00 52.62 112 THR A C 1
ATOM 865 O O . THR A 1 112 ? 42.686 11.232 -52.136 1.00 52.62 112 THR A O 1
ATOM 868 N N . LYS A 1 113 ? 41.875 13.188 -51.333 1.00 52.78 113 LYS A N 1
ATOM 869 C CA . LYS A 1 113 ? 41.576 13.959 -52.558 1.00 52.78 113 LYS A CA 1
ATOM 870 C C . LYS A 1 113 ? 40.408 13.484 -53.443 1.00 52.78 113 LYS A C 1
ATOM 872 O O . LYS A 1 113 ? 40.596 12.788 -54.430 1.00 52.78 113 LYS A O 1
ATOM 877 N N . ARG A 1 114 ? 39.254 14.134 -53.244 1.00 42.00 114 ARG A N 1
ATOM 878 C CA . ARG A 1 114 ? 38.620 14.933 -54.313 1.00 42.00 114 ARG A CA 1
ATOM 879 C C . ARG A 1 114 ? 38.105 16.263 -53.759 1.00 42.00 114 ARG A C 1
ATOM 881 O O . ARG A 1 114 ? 36.981 16.369 -53.285 1.00 42.00 114 ARG A O 1
ATOM 888 N N . LYS A 1 115 ? 38.928 17.308 -53.874 1.00 48.91 115 LYS A N 1
ATOM 889 C CA . LYS A 1 115 ? 38.406 18.642 -54.199 1.00 48.91 115 LYS A CA 1
ATOM 890 C C . LYS A 1 115 ? 38.063 18.636 -55.700 1.00 48.91 115 LYS A C 1
ATOM 892 O O . LYS A 1 115 ? 38.800 19.218 -56.474 1.00 48.91 115 LYS A O 1
ATOM 897 N N . THR A 1 116 ? 37.026 17.906 -56.099 1.00 47.75 116 THR A N 1
ATOM 898 C CA . THR A 1 116 ? 36.377 17.906 -57.429 1.00 47.75 116 THR A CA 1
ATOM 899 C C . THR A 1 116 ? 35.047 17.166 -57.206 1.00 47.75 116 THR A C 1
ATOM 901 O O . THR A 1 116 ? 35.043 15.974 -56.932 1.00 47.75 116 THR A O 1
ATOM 904 N N . ASP A 1 117 ? 33.893 17.802 -57.031 1.00 44.22 117 ASP A N 1
ATOM 905 C CA . ASP A 1 117 ? 33.271 18.782 -57.908 1.00 44.22 117 ASP A CA 1
ATOM 906 C C . ASP A 1 117 ? 32.524 19.851 -57.100 1.00 44.22 117 ASP A C 1
ATOM 908 O O . ASP A 1 117 ? 31.497 19.587 -56.472 1.00 44.22 117 ASP A O 1
ATOM 912 N N . GLN A 1 118 ? 32.973 21.099 -57.205 1.00 42.47 118 GLN A N 1
ATOM 913 C CA . GLN A 1 118 ? 32.032 22.212 -57.236 1.00 42.47 118 GLN A CA 1
ATOM 914 C C . GLN A 1 118 ? 31.343 22.164 -58.606 1.00 42.47 118 GLN A C 1
ATOM 916 O O . GLN A 1 118 ? 31.735 22.868 -59.529 1.00 42.47 118 GLN A O 1
ATOM 921 N N . ARG A 1 119 ? 30.326 21.311 -58.768 1.00 34.78 119 ARG A N 1
ATOM 922 C CA . ARG A 1 119 ? 29.268 21.626 -59.732 1.00 34.78 119 ARG A CA 1
ATOM 923 C C . ARG A 1 119 ? 28.285 22.523 -58.991 1.00 34.78 119 ARG A C 1
ATOM 925 O O . ARG A 1 119 ? 27.754 22.074 -57.970 1.00 34.78 119 ARG A O 1
ATOM 932 N N . PRO A 1 120 ? 28.032 23.764 -59.442 1.00 42.25 120 PRO A N 1
ATOM 933 C CA . PRO A 1 120 ? 26.903 24.505 -58.912 1.00 42.25 120 PRO A CA 1
ATOM 934 C C . PRO A 1 120 ? 25.668 23.646 -59.192 1.00 42.25 120 PRO A C 1
ATOM 936 O O . PRO A 1 120 ? 25.409 23.280 -60.339 1.00 42.25 120 PRO A O 1
ATOM 939 N N . ARG A 1 121 ? 24.945 23.237 -58.143 1.00 44.75 121 ARG A N 1
ATOM 940 C CA . ARG A 1 121 ? 23.626 22.633 -58.330 1.00 44.75 121 ARG A CA 1
ATOM 941 C C . ARG A 1 121 ? 22.756 23.721 -58.948 1.00 44.75 121 ARG A C 1
ATOM 943 O O . ARG A 1 121 ? 22.318 24.619 -58.233 1.00 44.75 121 ARG A O 1
ATOM 950 N N . SER A 1 122 ? 22.544 23.667 -60.262 1.00 39.59 122 SER A N 1
ATOM 951 C CA . SER A 1 122 ? 21.405 24.367 -60.835 1.00 39.59 122 SER A CA 1
ATOM 952 C C . SER A 1 122 ? 20.132 23.781 -60.205 1.00 39.59 122 SER A C 1
ATOM 954 O O . SER A 1 122 ? 20.101 22.591 -59.860 1.00 39.59 122 SER A O 1
ATOM 956 N N . PRO A 1 123 ? 19.103 24.605 -59.970 1.00 51.44 123 PRO A N 1
ATOM 957 C CA . PRO A 1 123 ? 17.924 24.172 -59.249 1.00 51.44 123 PRO A CA 1
ATOM 958 C C . PRO A 1 123 ? 17.035 23.377 -60.199 1.00 51.44 123 PRO A C 1
ATOM 960 O O . PRO A 1 123 ? 16.376 23.949 -61.062 1.00 51.44 123 PRO A O 1
ATOM 963 N N . VAL A 1 124 ? 16.995 22.057 -60.028 1.00 44.47 124 VAL A N 1
ATOM 964 C CA . VAL A 1 124 ? 15.917 21.244 -60.592 1.00 44.47 124 VAL A CA 1
ATOM 965 C C . VAL A 1 124 ? 14.970 20.899 -59.454 1.00 44.47 124 VAL A C 1
ATOM 967 O O . VAL A 1 124 ? 15.282 20.100 -58.571 1.00 44.47 124 VAL A O 1
ATOM 970 N N . MET A 1 125 ? 13.830 21.589 -59.471 1.00 38.66 125 MET A N 1
ATOM 971 C CA . MET A 1 125 ? 12.629 21.222 -58.738 1.00 38.66 125 MET A CA 1
ATOM 972 C C . MET A 1 125 ? 12.251 19.773 -59.039 1.00 38.66 125 MET A C 1
ATOM 974 O O . MET A 1 125 ? 12.058 19.420 -60.198 1.00 38.66 125 MET A O 1
ATOM 978 N N . CYS A 1 126 ? 12.003 19.003 -57.984 1.00 32.25 126 CYS A N 1
ATOM 979 C CA . CYS A 1 126 ? 11.059 17.897 -58.035 1.00 32.25 126 CYS A CA 1
ATOM 980 C C . CYS A 1 126 ? 10.047 18.113 -56.910 1.00 32.25 126 CYS A C 1
ATOM 982 O O . CYS A 1 126 ? 10.335 17.905 -55.732 1.00 32.25 126 CYS A O 1
ATOM 984 N N . ILE A 1 127 ? 8.872 18.587 -57.310 1.00 50.56 127 ILE A N 1
ATOM 985 C CA . ILE A 1 127 ? 7.627 18.507 -56.555 1.00 50.56 127 ILE A CA 1
ATOM 986 C C . ILE A 1 127 ? 7.306 17.020 -56.386 1.00 50.56 127 ILE A C 1
ATOM 988 O O . ILE A 1 127 ? 7.067 16.361 -57.391 1.00 50.56 127 ILE A O 1
ATOM 992 N N . VAL A 1 128 ? 7.260 16.515 -55.150 1.00 46.19 128 VAL A N 1
ATOM 993 C CA . VAL A 1 128 ? 6.339 15.429 -54.772 1.00 46.19 128 VAL A CA 1
ATOM 994 C C . VAL A 1 128 ? 5.833 15.675 -53.350 1.00 46.19 128 VAL A C 1
ATOM 996 O O . VAL A 1 128 ? 6.469 15.352 -52.353 1.00 46.19 128 VAL A O 1
ATOM 999 N N . ASP A 1 129 ? 4.664 16.297 -53.360 1.00 32.28 129 ASP A N 1
ATOM 1000 C CA . ASP A 1 129 ? 3.440 15.893 -52.682 1.00 32.28 129 ASP A CA 1
ATOM 1001 C C . ASP A 1 129 ? 3.254 16.117 -51.175 1.00 32.28 129 ASP A C 1
ATOM 1003 O O . ASP A 1 129 ? 4.008 15.724 -50.284 1.00 32.28 129 ASP A O 1
ATOM 1007 N N . SER A 1 130 ? 2.126 16.768 -50.944 1.00 43.09 130 SER A N 1
ATOM 1008 C CA . SER A 1 130 ? 1.624 17.348 -49.723 1.00 43.09 130 SER A CA 1
ATOM 1009 C C . SER A 1 130 ? 0.567 16.402 -49.174 1.00 43.09 130 SER A C 1
ATOM 1011 O O . SER A 1 130 ? -0.588 16.463 -49.587 1.00 43.09 130 SER A O 1
ATOM 1013 N N . ARG A 1 131 ? 0.906 15.540 -48.209 1.00 38.59 131 ARG A N 1
ATOM 1014 C CA . ARG A 1 131 ? -0.134 14.871 -47.412 1.00 38.59 131 ARG A CA 1
ATOM 1015 C C . ARG A 1 131 ? 0.303 14.601 -45.973 1.00 38.59 131 ARG A C 1
ATOM 1017 O O . ARG A 1 131 ? 1.179 13.792 -45.699 1.00 38.59 131 ARG A O 1
ATOM 1024 N N . SER A 1 132 ? -0.369 15.319 -45.073 1.00 43.81 132 SER A N 1
ATOM 1025 C CA . SER A 1 132 ? -0.440 15.160 -43.615 1.00 43.81 132 SER A CA 1
ATOM 1026 C C . SER A 1 132 ? 0.847 15.293 -42.794 1.00 43.81 132 SER A C 1
ATOM 1028 O O . SER A 1 132 ? 1.403 14.324 -42.287 1.00 43.81 132 SER A O 1
ATOM 1030 N N . ARG A 1 133 ? 1.208 16.546 -42.493 1.00 38.12 133 ARG A N 1
ATOM 1031 C CA . ARG A 1 133 ? 1.808 16.927 -41.199 1.00 38.12 133 ARG A CA 1
ATOM 1032 C C . ARG A 1 133 ? 0.894 17.906 -40.457 1.00 38.12 133 ARG A C 1
ATOM 1034 O O . ARG A 1 133 ? 1.293 19.011 -40.112 1.00 38.12 133 ARG A O 1
ATOM 1041 N N . SER A 1 134 ? -0.349 17.512 -40.208 1.00 44.69 134 SER A N 1
ATOM 1042 C CA . SER A 1 134 ? -1.152 18.130 -39.152 1.00 44.69 134 SER A CA 1
ATOM 1043 C C . SER A 1 134 ? -0.770 17.467 -37.830 1.00 44.69 134 SER A C 1
ATOM 1045 O O . SER A 1 134 ? -1.222 16.359 -37.551 1.00 44.69 134 SER A O 1
ATOM 1047 N N . GLY A 1 135 ? 0.093 18.116 -37.045 1.00 45.59 135 GLY A N 1
ATOM 1048 C CA . GLY A 1 135 ? 0.283 17.718 -35.648 1.00 45.59 135 GLY A CA 1
ATOM 1049 C C . GLY A 1 135 ? 1.679 17.843 -35.053 1.00 45.59 135 GLY A C 1
ATOM 1050 O O . GLY A 1 135 ? 2.037 16.968 -34.287 1.00 45.59 135 GLY A O 1
ATOM 1051 N N . TRP A 1 136 ? 2.456 18.887 -35.355 1.00 34.81 136 TRP A N 1
ATOM 1052 C CA . TRP A 1 136 ? 3.540 19.342 -34.466 1.00 34.81 136 TRP A CA 1
ATOM 1053 C C . TRP A 1 136 ? 3.649 20.867 -34.574 1.00 34.81 136 TRP A C 1
ATOM 1055 O O . TRP A 1 136 ? 4.338 21.387 -35.447 1.00 34.81 136 TRP A O 1
ATOM 1065 N N . GLN A 1 137 ? 2.919 21.590 -33.722 1.00 47.34 137 GLN A N 1
ATOM 1066 C CA . GLN A 1 137 ? 3.168 23.013 -33.479 1.00 47.34 137 GLN A CA 1
ATOM 1067 C C . GLN A 1 137 ? 4.390 23.137 -32.556 1.00 47.34 137 GLN A C 1
ATOM 1069 O O . GLN A 1 137 ? 4.358 22.582 -31.457 1.00 47.34 137 GLN A O 1
ATOM 1074 N N . PRO A 1 138 ? 5.452 23.870 -32.928 1.00 43.25 138 PRO A N 1
ATOM 1075 C CA . PRO A 1 138 ? 6.440 24.326 -31.968 1.00 43.25 138 PRO A CA 1
ATOM 1076 C C . PRO A 1 138 ? 5.924 25.621 -31.327 1.00 43.25 138 PRO A C 1
ATOM 1078 O O . PRO A 1 138 ? 5.916 26.681 -31.954 1.00 43.25 138 PRO A O 1
ATOM 1081 N N . LEU A 1 139 ? 5.524 25.547 -30.057 1.00 48.16 139 LEU A N 1
ATOM 1082 C CA . LEU A 1 139 ? 5.542 26.702 -29.159 1.00 48.16 139 LEU A CA 1
ATOM 1083 C C . LEU A 1 139 ? 7.007 27.107 -28.950 1.00 48.16 139 LEU A C 1
ATOM 1085 O O . LEU A 1 139 ? 7.679 26.628 -28.043 1.00 48.16 139 LEU A O 1
ATOM 1089 N N . ALA A 1 140 ? 7.519 27.956 -29.835 1.00 43.78 140 ALA A N 1
ATOM 1090 C CA . ALA A 1 140 ? 8.799 28.634 -29.659 1.00 43.78 140 ALA A CA 1
ATOM 1091 C C . ALA A 1 140 ? 8.772 30.020 -30.322 1.00 43.78 140 ALA A C 1
ATOM 1093 O O . ALA A 1 140 ? 9.675 30.403 -31.059 1.00 43.78 140 ALA A O 1
ATOM 1094 N N . GLN A 1 141 ? 7.721 30.793 -30.048 1.00 46.22 141 GLN A N 1
ATOM 1095 C CA . GLN A 1 141 ? 7.808 32.251 -30.068 1.00 46.22 141 GLN A CA 1
ATOM 1096 C C . GLN A 1 141 ? 7.993 32.696 -28.622 1.00 46.22 141 GLN A C 1
ATOM 1098 O O . GLN A 1 141 ? 7.068 32.593 -27.822 1.00 46.22 141 GLN A O 1
ATOM 1103 N N . GLY A 1 142 ? 9.204 33.128 -28.264 1.00 47.66 142 GLY A N 1
ATOM 1104 C CA . GLY A 1 142 ? 9.428 33.639 -26.913 1.00 47.66 142 GLY A CA 1
ATOM 1105 C C . GLY A 1 142 ? 10.854 33.706 -26.382 1.00 47.66 142 GLY A C 1
ATOM 1106 O O . GLY A 1 142 ? 10.994 33.875 -25.182 1.00 47.66 142 GLY A O 1
ATOM 1107 N N . MET A 1 143 ? 11.918 33.596 -27.188 1.00 39.28 143 MET A N 1
ATOM 1108 C CA . MET A 1 143 ? 13.283 33.887 -26.702 1.00 39.28 143 MET A CA 1
ATOM 1109 C C . MET A 1 143 ? 14.127 34.654 -27.733 1.00 39.28 143 MET A C 1
ATOM 1111 O O . MET A 1 143 ? 15.283 34.340 -27.980 1.00 39.28 143 MET A O 1
ATOM 1115 N N . CYS A 1 144 ? 13.569 35.729 -28.293 1.00 46.03 144 CYS A N 1
ATOM 1116 C CA . CYS A 1 144 ? 14.350 36.831 -28.866 1.00 46.03 144 CYS A CA 1
ATOM 1117 C C . CYS A 1 144 ? 14.325 38.015 -27.890 1.00 46.03 144 CYS A C 1
ATOM 1119 O O . CYS A 1 144 ? 13.655 39.005 -28.155 1.00 46.03 144 CYS A O 1
ATOM 1121 N N . ARG A 1 145 ? 14.986 37.893 -26.727 1.00 47.12 145 ARG A N 1
ATOM 1122 C CA . ARG A 1 145 ? 15.349 39.018 -25.828 1.00 47.12 145 ARG A CA 1
ATOM 1123 C C . ARG A 1 145 ? 16.207 38.539 -24.645 1.00 47.12 145 ARG A C 1
ATOM 1125 O O . ARG A 1 145 ? 15.854 38.731 -23.491 1.00 47.12 145 ARG A O 1
ATOM 1132 N N . ALA A 1 146 ? 17.346 37.895 -24.908 1.00 49.31 146 ALA A N 1
ATOM 1133 C CA . ALA A 1 146 ? 18.319 37.598 -23.845 1.00 49.31 146 ALA A CA 1
ATOM 1134 C C . ALA A 1 146 ? 19.772 37.440 -24.339 1.00 49.31 146 ALA A C 1
ATOM 1136 O O . ALA A 1 146 ? 20.504 36.600 -23.832 1.00 49.31 146 ALA A O 1
ATOM 1137 N N . GLN A 1 147 ? 20.218 38.252 -25.305 1.00 45.38 147 GLN A N 1
ATOM 1138 C CA . GLN A 1 147 ? 21.648 38.339 -25.665 1.00 45.38 147 GLN A CA 1
ATOM 1139 C C . GLN A 1 147 ? 22.278 39.723 -25.421 1.00 45.38 147 GLN A C 1
ATOM 1141 O O . GLN A 1 147 ? 23.388 39.977 -25.867 1.00 45.38 147 GLN A O 1
ATOM 1146 N N . SER A 1 148 ? 21.636 40.608 -24.646 1.00 52.28 148 SER A N 1
ATOM 1147 C CA . SER A 1 148 ? 22.203 41.941 -24.343 1.00 52.28 148 SER A CA 1
ATOM 1148 C C . SER A 1 148 ? 22.701 42.144 -22.908 1.00 52.28 148 SER A C 1
ATOM 1150 O O . SER A 1 148 ? 23.209 43.218 -22.616 1.00 52.28 148 SER A O 1
ATOM 1152 N N . LYS A 1 149 ? 22.616 41.157 -22.000 1.00 51.38 149 LYS A N 1
ATOM 1153 C CA . LYS A 1 149 ? 23.096 41.326 -20.605 1.00 51.38 149 LYS A CA 1
ATOM 1154 C C . LYS A 1 149 ? 24.451 40.685 -20.282 1.00 51.38 149 LYS A C 1
ATOM 1156 O O . LYS A 1 149 ? 25.044 41.059 -19.278 1.00 51.38 149 LYS A O 1
ATOM 1161 N N . LEU A 1 150 ? 24.991 39.806 -21.131 1.00 49.34 150 LEU A N 1
ATOM 1162 C CA . LEU A 1 150 ? 26.315 39.198 -20.896 1.00 49.34 150 LEU A CA 1
ATOM 1163 C C . LEU A 1 150 ? 27.490 39.983 -21.504 1.00 49.34 150 LEU A C 1
ATOM 1165 O O . LEU A 1 150 ? 28.626 39.740 -21.122 1.00 49.34 150 LEU A O 1
ATOM 1169 N N . ALA A 1 151 ? 27.232 40.978 -22.360 1.00 52.75 151 ALA A N 1
ATOM 1170 C CA . ALA A 1 151 ? 28.274 41.874 -22.876 1.00 52.75 151 ALA A CA 1
ATOM 1171 C C . ALA A 1 151 ? 28.611 43.046 -21.926 1.00 52.75 151 ALA A C 1
ATOM 1173 O O . ALA A 1 151 ? 29.656 43.673 -22.068 1.00 52.75 151 ALA A O 1
ATOM 1174 N N . TYR A 1 152 ? 27.751 43.345 -20.943 1.00 49.19 152 TYR A N 1
ATOM 1175 C CA . TYR A 1 152 ? 27.952 44.468 -20.015 1.00 49.19 152 TYR A CA 1
ATOM 1176 C C . TYR A 1 152 ? 28.829 44.100 -18.802 1.00 49.19 152 TYR A C 1
ATOM 1178 O O . TYR A 1 152 ? 29.504 44.958 -18.242 1.00 49.19 152 TYR A O 1
ATOM 1186 N N . ILE A 1 153 ? 28.890 42.818 -18.420 1.00 54.66 153 ILE A N 1
ATOM 1187 C CA . ILE A 1 153 ? 29.659 42.366 -17.245 1.00 54.66 153 ILE A CA 1
ATOM 1188 C C . ILE A 1 153 ? 31.138 42.101 -17.592 1.00 54.66 153 ILE A C 1
ATOM 1190 O O . ILE A 1 153 ? 32.007 42.276 -16.744 1.00 54.66 153 ILE A O 1
ATOM 1194 N N . SER A 1 154 ? 31.468 41.795 -18.852 1.00 53.69 154 SER A N 1
ATOM 1195 C CA . SER A 1 154 ? 32.861 41.634 -19.300 1.00 53.69 154 SER A CA 1
ATOM 1196 C C . SER A 1 154 ? 33.629 42.956 -19.457 1.00 53.69 154 SER A C 1
ATOM 1198 O O . SER A 1 154 ? 34.855 42.938 -19.488 1.00 53.69 154 SER A O 1
ATOM 1200 N N . ALA A 1 155 ? 32.941 44.104 -19.522 1.00 53.97 155 ALA A N 1
ATOM 1201 C CA . ALA A 1 155 ? 33.569 45.423 -19.682 1.00 53.97 155 ALA A CA 1
ATOM 1202 C C . ALA A 1 155 ? 33.894 46.138 -18.351 1.00 53.97 155 ALA A C 1
ATOM 1204 O O . ALA A 1 155 ? 34.636 47.116 -18.352 1.00 53.97 155 ALA A O 1
ATOM 1205 N N . LEU A 1 156 ? 33.393 45.648 -17.209 1.00 52.44 156 LEU A N 1
ATOM 1206 C CA . LEU A 1 156 ? 33.674 46.217 -15.877 1.00 52.44 156 LEU A CA 1
ATOM 1207 C C . LEU A 1 156 ? 34.790 45.478 -15.110 1.00 52.44 156 LEU A C 1
ATOM 1209 O O . LEU A 1 156 ? 35.221 45.944 -14.060 1.00 52.44 156 LEU A O 1
ATOM 1213 N N . GLY A 1 157 ? 35.311 44.369 -15.649 1.00 52.38 157 GLY A N 1
ATOM 1214 C CA . GLY A 1 157 ? 36.403 43.583 -15.053 1.00 52.38 157 GLY A CA 1
ATOM 1215 C C . GLY A 1 157 ? 37.826 44.001 -15.456 1.00 52.38 157 GLY A C 1
ATOM 1216 O O . GLY A 1 157 ? 38.777 43.335 -15.064 1.00 52.38 157 GLY A O 1
ATOM 1217 N N . ALA A 1 158 ? 37.994 45.075 -16.236 1.00 53.12 158 ALA A N 1
ATOM 1218 C CA . ALA A 1 158 ? 39.296 45.549 -16.730 1.00 53.12 158 ALA A CA 1
ATOM 1219 C C . ALA A 1 158 ? 39.736 46.894 -16.114 1.00 53.12 158 ALA A C 1
ATOM 1221 O O . ALA A 1 158 ? 40.511 47.631 -16.718 1.00 53.12 158 ALA A O 1
ATOM 1222 N N . ARG A 1 159 ? 39.224 47.243 -14.923 1.00 52.41 159 ARG A N 1
ATOM 1223 C CA . ARG A 1 159 ? 39.581 48.491 -14.223 1.00 52.41 159 ARG A CA 1
ATOM 1224 C C . ARG A 1 159 ? 39.821 48.327 -12.719 1.00 52.41 159 ARG A C 1
ATOM 1226 O O . ARG A 1 159 ? 39.537 49.245 -11.967 1.00 52.41 159 ARG A O 1
ATOM 1233 N N . TRP A 1 160 ? 40.326 47.169 -12.299 1.00 45.16 160 TRP A N 1
ATOM 1234 C CA . TRP A 1 160 ? 40.979 46.963 -10.999 1.00 45.16 160 TRP A CA 1
ATOM 1235 C C . TRP A 1 160 ? 42.039 45.863 -11.148 1.00 45.16 160 TRP A C 1
ATOM 1237 O O . TRP A 1 160 ? 41.814 44.697 -10.829 1.00 45.16 160 TRP A O 1
ATOM 1247 N N . ARG A 1 161 ? 43.190 46.247 -11.698 1.00 43.44 161 ARG A N 1
ATOM 1248 C CA . ARG A 1 161 ? 44.505 45.753 -11.295 1.00 43.44 161 ARG A CA 1
ATOM 1249 C C . ARG A 1 161 ? 45.479 46.915 -11.420 1.00 43.44 161 ARG A C 1
ATOM 1251 O O . ARG A 1 161 ? 45.295 47.698 -12.378 1.00 43.44 161 ARG A O 1
#

Sequence (161 aa):
MPVPGSGKNAEEWTSEDKFAVVLETAALNAVELAEYCRRKGLFAEQIAAWRAACSSANASVAQQARGQREQSKGDKKRIRQLEKELLRKEKALTEAAALLILRKKAQAIWGTKRKTDQRPRSPVMCIVDSRSRSGWQPLAQGMCRAQSKLAYISALGARWR

Solvent-accessible surface area (backbone atoms only — not comparable to full-atom values): 10445 Å² total; per-residue (Å²): 130,93,72,82,87,58,99,63,59,83,81,80,53,52,73,66,58,55,49,52,52,45,59,68,49,66,82,49,51,76,68,54,46,53,51,50,20,66,76,71,76,50,55,71,67,58,50,51,50,50,48,52,47,63,67,45,48,65,61,52,51,56,53,50,53,51,53,53,52,51,50,54,52,52,50,56,51,52,51,55,52,51,53,53,55,48,54,54,51,50,50,54,50,51,52,54,50,50,52,53,50,52,53,53,50,50,42,67,75,70,56,78,82,75,99,68,76,92,65,81,81,72,88,76,87,78,90,79,83,91,79,84,85,86,83,78,84,80,94,75,87,82,82,94,81,81,82,76,71,74,69,62,61,70,68,68,72,82,80,83,130

Foldseek 3Di:
DDQPPPPDDPVPDDLVNLVVVLVVCVPPDPVVVVVVCVSSVHDPVSSVVNVVCVVCVVVVVVVVVVVVVVVVVVVVVVVVVVVVVVVVVVVVVVVVVVVVVVVVVCCVVVVDDDPDDPPPPDDDDDDDDDDDPPDDDDPPPDPPPPPPPVVVVVVVVPPDD

pLDDT: mean 74.02, std 21.58, range [32.25, 97.88]

Secondary structure (DSSP, 8-state):
-----S---GGG--HHHHHHHHHHGGG--HHHHHHHHHHHT--HHHHHHHHHHHHHHHHHHHHHHHHHHHHHHHHHHHHHHHHHHHHHHHHHHHHHHHHHHHHHHHHHHH-S----------------------S--------SS-SSSSTTTTTSSSS--

Mean predicted aligned error: 18.66 Å

Organism: NCBI:txid279058

Radius of gyration: 38.59 Å; Cα contacts (8 Å, |Δi|>4): 22; chains: 1; bounding box: 68×55×97 Å